Protein AF-A0A660NNZ1-F1 (afdb_monomer)

Solvent-accessible surface area (backbone atoms only — not comparable to full-atom values): 8893 Å² total; per-residue (Å²): 130,84,77,77,91,68,74,93,40,73,64,55,49,52,51,53,54,48,55,73,70,57,48,67,56,68,69,53,52,42,55,54,48,27,66,74,54,62,33,68,61,37,48,52,52,50,52,51,45,39,61,72,46,50,45,56,51,51,52,50,51,52,49,49,36,67,75,55,72,43,56,69,38,56,21,29,47,69,78,43,63,96,55,73,57,34,54,57,24,48,51,50,54,51,49,51,52,59,49,47,63,57,50,31,45,55,47,7,50,52,57,50,50,54,51,34,51,75,72,55,66,66,50,93,88,52,61,65,66,58,53,49,51,58,50,74,66,33,65,69,59,43,51,49,32,18,49,50,41,47,51,52,50,51,51,66,74,73,106

Foldseek 3Di:
DPDQDDDPDPVSVVVVVVVVVDDPCVVPVVVVCLVVPPNVVVVVVVVVCCVVPVVVVVVVVVVLCVVQVDQLQVSCCVVPNPDPNSVVSVVVVVVVVVCLVVRLLVQLVVVVVVVCVVVVCPDPPHDPVVVVCVCVVDPVSSVVSSVVSVVVVCVVVVD

Secondary structure (DSSP, 8-state):
-PPPP--S-HHHHHHHHHHHHSSHIIIIIHHHHHHHTTTHHHHHHHHHHIIIIIHHHHHHHHHHHHHH-S-HHHHHHHHSTTSSTHHHHHHHHHHHHHHHHHHHHHHHHHHHHHHHHHTT-S-TT--HHHHHHHHHH-HHHHHHHHHHHHHHHHHHHH-

Radius of gyration: 19.86 Å; Cα contacts (8 Å, |Δi|>4): 83; chains: 1; bounding box: 45×43×52 Å

pLDDT: mean 91.93, std 8.03, range [44.03, 97.94]

Sequence (159 aa):
MKTPASWSSKIGFILSAAGSAIGLGAIWKFPYTAGTNGGAVFFLLFLLFTILIAMPVQLAEFYIGRKSGKNAIDSFKTLAPGTLWPWIGRLGVFACFILLSFYSVVGGWVLNYVVHAFTGAIHTGADFKELFNATIASPWGSIAYQGLFMLMTIWVVKS

Structure (mmCIF, N/CA/C/O backbone):
data_AF-A0A660NNZ1-F1
#
_entry.id   AF-A0A660NNZ1-F1
#
loop_
_atom_site.group_PDB
_atom_site.id
_atom_site.type_symbol
_atom_site.label_atom_id
_atom_site.label_alt_id
_atom_site.label_comp_id
_atom_site.label_asym_id
_atom_site.label_entity_id
_atom_site.label_seq_id
_atom_site.pdbx_PDB_ins_code
_atom_site.Cartn_x
_atom_site.Cartn_y
_atom_site.Cartn_z
_atom_site.occupancy
_atom_site.B_iso_or_equiv
_atom_site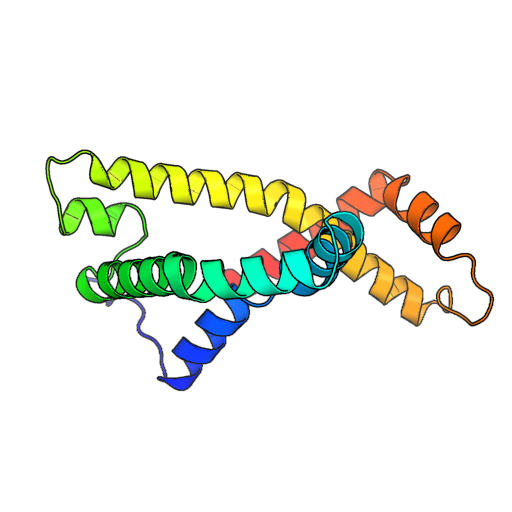.auth_seq_id
_atom_site.auth_comp_id
_atom_site.auth_asym_id
_atom_site.auth_atom_id
_atom_site.pdbx_PDB_model_num
ATOM 1 N N . MET A 1 1 ? -3.950 -19.467 27.301 1.00 44.03 1 MET A N 1
ATOM 2 C CA . MET A 1 1 ? -4.193 -18.280 26.449 1.00 44.03 1 MET A CA 1
ATOM 3 C C . MET A 1 1 ? -2.890 -17.931 25.751 1.00 44.03 1 MET A C 1
ATOM 5 O O . MET A 1 1 ? -1.891 -17.821 26.445 1.00 44.03 1 MET A O 1
ATOM 9 N N . LYS A 1 2 ? -2.863 -17.813 24.416 1.00 44.53 2 LYS A N 1
ATOM 10 C CA . LYS A 1 2 ? -1.683 -17.272 23.722 1.00 44.53 2 LYS A CA 1
ATOM 11 C C . LYS A 1 2 ? -1.594 -15.785 24.062 1.00 44.53 2 LYS A C 1
ATOM 13 O O . LYS A 1 2 ? -2.564 -15.065 23.833 1.00 44.53 2 LYS A O 1
ATOM 18 N N . THR A 1 3 ? -0.486 -15.349 24.647 1.00 54.84 3 THR A N 1
ATOM 19 C CA . THR A 1 3 ? -0.219 -13.928 24.885 1.00 54.84 3 THR A CA 1
ATOM 20 C C . THR A 1 3 ? -0.254 -13.212 23.530 1.00 54.84 3 THR A C 1
ATOM 22 O O . THR A 1 3 ? 0.381 -13.705 22.593 1.00 54.84 3 THR A O 1
ATOM 25 N N . PRO A 1 4 ? -1.024 -12.121 23.361 1.00 63.75 4 PRO A N 1
ATOM 26 C CA . PRO A 1 4 ? -1.018 -11.377 22.107 1.00 63.75 4 PRO A CA 1
ATOM 27 C C . PRO A 1 4 ? 0.405 -10.890 21.816 1.00 63.75 4 PRO A C 1
ATOM 29 O O . PRO A 1 4 ? 1.115 -10.465 22.729 1.00 63.75 4 PRO A O 1
ATOM 32 N N . ALA A 1 5 ? 0.828 -10.984 20.554 1.00 69.62 5 ALA A N 1
ATOM 33 C CA . ALA A 1 5 ? 2.147 -10.530 20.138 1.00 69.62 5 ALA A CA 1
ATOM 34 C C . ALA A 1 5 ? 2.301 -9.034 20.457 1.00 69.62 5 ALA A C 1
ATOM 36 O O . ALA A 1 5 ? 1.513 -8.205 19.999 1.00 69.62 5 ALA A O 1
ATOM 37 N N . SER A 1 6 ? 3.297 -8.695 21.272 1.00 75.25 6 SER A N 1
ATOM 38 C CA . SER A 1 6 ? 3.640 -7.320 21.625 1.00 75.25 6 SER A CA 1
ATOM 39 C C . SER A 1 6 ? 4.891 -6.880 20.878 1.00 75.25 6 SER A C 1
ATOM 41 O O . SER A 1 6 ? 5.812 -7.671 20.680 1.00 75.25 6 SER A O 1
ATOM 43 N N . TRP A 1 7 ? 4.959 -5.601 20.520 1.00 82.44 7 TRP A N 1
ATOM 44 C CA . TRP A 1 7 ? 6.157 -5.020 19.920 1.00 82.44 7 TRP A CA 1
ATOM 45 C C . TRP A 1 7 ? 7.368 -5.187 20.840 1.00 82.44 7 TRP A C 1
ATOM 47 O O . TRP A 1 7 ? 7.322 -4.793 22.003 1.00 82.44 7 TRP A O 1
ATOM 57 N N . SER A 1 8 ? 8.461 -5.730 20.300 1.00 82.44 8 SER A N 1
ATOM 58 C CA . SER A 1 8 ? 9.720 -5.905 21.037 1.00 82.44 8 SER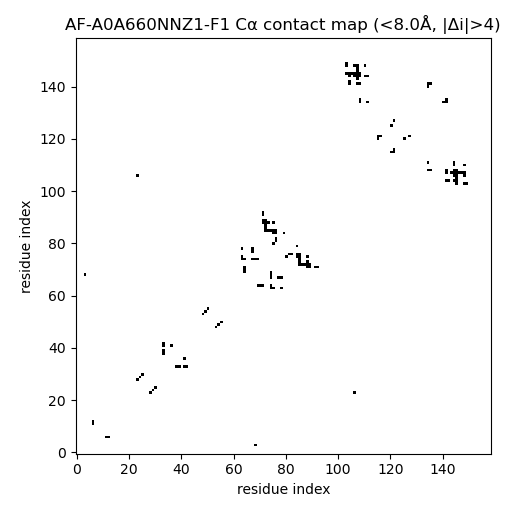 A CA 1
ATOM 59 C C . SER A 1 8 ? 10.345 -4.564 21.456 1.00 82.44 8 SER A C 1
ATOM 61 O O . SER A 1 8 ? 11.019 -4.487 22.481 1.00 82.44 8 SER A O 1
ATOM 63 N N . SER A 1 9 ? 10.089 -3.480 20.710 1.00 90.25 9 SER A N 1
ATOM 64 C CA . SER A 1 9 ? 10.587 -2.141 21.033 1.00 90.25 9 SER A CA 1
ATOM 65 C C . SER A 1 9 ? 9.654 -1.023 20.552 1.00 90.25 9 SER A C 1
ATOM 67 O O . SER A 1 9 ? 8.885 -1.185 19.601 1.00 90.25 9 SER A O 1
ATOM 69 N N . LYS A 1 10 ? 9.756 0.155 21.188 1.00 88.12 10 LYS A N 1
ATOM 70 C CA . LYS A 1 10 ? 9.033 1.372 20.769 1.00 88.12 10 LYS A CA 1
ATOM 71 C C . LYS A 1 10 ? 9.414 1.799 19.352 1.00 88.12 10 LYS A C 1
ATOM 73 O O . LYS A 1 10 ? 8.551 2.224 18.592 1.00 88.12 10 LYS A O 1
ATOM 78 N N . ILE A 1 11 ? 10.694 1.670 19.001 1.00 91.50 11 ILE A N 1
ATOM 79 C CA . ILE A 1 11 ? 11.172 2.033 17.669 1.00 91.50 11 ILE A CA 1
ATOM 80 C C . ILE A 1 11 ? 10.679 1.049 16.609 1.00 91.50 11 ILE A C 1
ATOM 82 O O . ILE A 1 11 ? 10.295 1.486 15.534 1.00 91.50 11 ILE A O 1
ATOM 86 N N . GLY A 1 12 ? 10.572 -0.244 16.941 1.00 89.38 12 GLY A N 1
ATOM 87 C CA . GLY A 1 12 ? 9.949 -1.242 16.072 1.00 89.38 12 GLY A CA 1
ATOM 88 C C . GLY A 1 12 ? 8.506 -0.873 15.734 1.00 89.38 12 GLY A C 1
ATOM 89 O O . GLY A 1 12 ? 8.149 -0.832 14.565 1.00 89.38 12 GLY A O 1
ATOM 90 N N . PHE A 1 13 ? 7.710 -0.480 16.736 1.00 88.19 13 PHE A N 1
ATOM 91 C CA . PHE A 1 13 ? 6.350 0.015 16.497 1.00 88.19 13 PHE A CA 1
ATOM 92 C C . PHE A 1 13 ? 6.320 1.245 15.575 1.00 88.19 13 PHE A C 1
ATOM 94 O O . PHE A 1 13 ? 5.544 1.275 14.622 1.00 88.19 13 PHE A O 1
ATOM 101 N N . ILE A 1 14 ? 7.162 2.253 15.841 1.00 90.81 14 ILE A N 1
ATOM 102 C CA . ILE A 1 14 ? 7.197 3.494 15.049 1.00 90.81 14 ILE A CA 1
ATOM 103 C C . ILE A 1 14 ? 7.608 3.207 13.602 1.00 90.81 14 ILE A C 1
ATOM 105 O O . ILE A 1 14 ? 6.959 3.698 12.682 1.00 90.81 14 ILE A O 1
ATOM 109 N N . LEU A 1 15 ? 8.649 2.400 13.390 1.00 91.69 15 LEU A N 1
ATOM 110 C CA . LEU A 1 15 ? 9.143 2.063 12.056 1.00 91.69 15 LEU A CA 1
ATOM 111 C C . LEU A 1 15 ? 8.141 1.212 11.273 1.00 91.6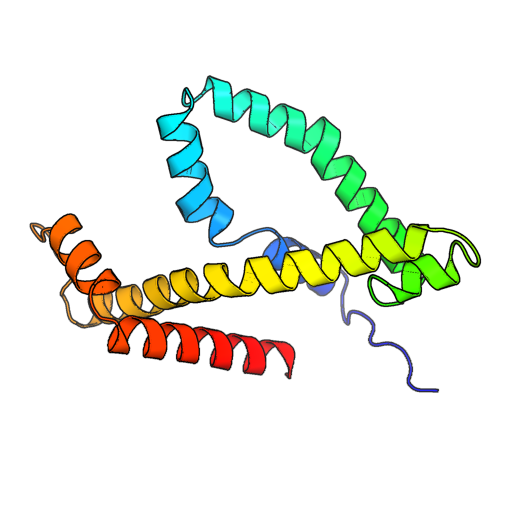9 15 LEU A C 1
ATOM 113 O O . LEU A 1 15 ? 7.933 1.472 10.092 1.00 91.69 15 LEU A O 1
ATOM 117 N N . SER A 1 16 ? 7.465 0.254 11.912 1.00 90.38 16 SER A N 1
ATOM 118 C CA . SER A 1 16 ? 6.404 -0.520 11.259 1.00 90.38 16 SER A CA 1
ATOM 119 C C . SER A 1 16 ? 5.196 0.347 10.895 1.00 90.38 16 SER A C 1
ATOM 121 O O . SER A 1 16 ? 4.658 0.209 9.798 1.00 90.38 16 SER A O 1
ATOM 123 N N . ALA A 1 17 ? 4.793 1.278 11.766 1.00 90.19 17 ALA A N 1
ATOM 124 C CA . ALA A 1 17 ? 3.722 2.227 11.463 1.00 90.19 17 ALA A CA 1
ATOM 125 C C . ALA A 1 17 ? 4.113 3.190 10.327 1.00 90.19 17 ALA A C 1
ATOM 127 O O . ALA A 1 17 ? 3.318 3.425 9.419 1.00 90.19 17 ALA A O 1
ATOM 128 N N . ALA A 1 18 ? 5.347 3.704 10.338 1.00 90.56 18 ALA A N 1
ATOM 129 C CA . ALA A 1 18 ? 5.869 4.556 9.274 1.00 90.56 18 ALA A CA 1
ATOM 130 C C . ALA A 1 18 ? 5.964 3.801 7.940 1.00 90.56 18 ALA A C 1
ATOM 132 O O . ALA A 1 18 ? 5.509 4.312 6.923 1.00 90.56 18 ALA A O 1
ATOM 133 N N . GLY A 1 19 ? 6.474 2.566 7.943 1.00 89.25 19 GLY A N 1
ATOM 134 C CA . GLY A 1 19 ? 6.537 1.709 6.756 1.00 89.25 19 GLY A CA 1
ATOM 135 C C . GLY A 1 19 ? 5.160 1.327 6.207 1.00 89.25 19 GLY A C 1
ATOM 136 O O . GLY A 1 19 ? 5.001 1.196 5.001 1.00 89.25 19 GLY A O 1
ATOM 137 N N . SER A 1 20 ? 4.139 1.214 7.063 1.00 88.44 20 SER A N 1
ATOM 138 C CA . SER A 1 20 ? 2.747 1.041 6.625 1.00 88.44 20 SER A CA 1
ATOM 139 C C . SER A 1 20 ? 2.177 2.284 5.932 1.00 88.44 20 SER A C 1
ATOM 141 O O . SER A 1 20 ? 1.261 2.146 5.124 1.00 88.44 20 SER A O 1
ATOM 143 N N . ALA A 1 21 ? 2.651 3.484 6.276 1.00 87.81 21 ALA A N 1
ATOM 144 C CA . ALA A 1 21 ? 2.164 4.742 5.707 1.00 87.81 21 ALA A CA 1
ATOM 145 C C . ALA A 1 21 ? 2.957 5.166 4.458 1.00 87.81 21 ALA A C 1
ATOM 147 O O . ALA A 1 21 ? 2.393 5.723 3.514 1.00 87.81 21 ALA A O 1
ATOM 148 N N . ILE A 1 22 ? 4.265 4.904 4.442 1.00 88.44 22 ILE A N 1
ATOM 149 C CA . ILE A 1 22 ? 5.167 5.243 3.341 1.00 88.44 22 ILE A CA 1
ATOM 150 C C . ILE A 1 22 ? 5.145 4.103 2.327 1.00 88.44 22 ILE A C 1
ATOM 152 O O . ILE A 1 22 ? 5.637 3.009 2.585 1.00 88.44 22 ILE A O 1
ATOM 156 N N . GLY A 1 23 ? 4.608 4.369 1.141 1.00 86.75 23 GLY A N 1
ATOM 157 C CA . GLY A 1 23 ? 4.520 3.363 0.092 1.00 86.75 23 GLY A CA 1
ATOM 158 C C . GLY A 1 23 ? 4.471 3.947 -1.312 1.00 86.75 23 GLY A C 1
ATOM 159 O O . GLY A 1 23 ? 4.677 5.139 -1.538 1.00 86.75 23 GLY A O 1
ATOM 160 N N . LEU A 1 24 ? 4.137 3.086 -2.267 1.00 83.00 24 LEU A N 1
ATOM 161 C CA . LEU A 1 24 ? 4.028 3.392 -3.689 1.00 83.00 24 LEU A CA 1
ATOM 162 C C . LEU A 1 24 ? 3.051 4.541 -3.976 1.00 83.00 24 LEU A C 1
ATOM 164 O O . LEU A 1 24 ? 3.269 5.320 -4.901 1.00 83.00 24 LEU A O 1
ATOM 168 N N . GLY A 1 25 ? 2.009 4.697 -3.153 1.00 81.38 25 GLY A N 1
ATOM 169 C CA . GLY A 1 25 ? 1.068 5.813 -3.262 1.00 81.38 25 GLY A CA 1
ATOM 170 C C . GLY A 1 25 ? 1.740 7.183 -3.115 1.00 81.38 25 GLY A C 1
ATOM 171 O O . GLY A 1 25 ? 1.429 8.098 -3.877 1.00 81.38 25 GLY A O 1
ATOM 172 N N . ALA A 1 26 ? 2.708 7.313 -2.203 1.00 85.50 26 ALA A N 1
ATOM 173 C CA . ALA A 1 26 ? 3.453 8.555 -2.004 1.00 85.50 26 ALA A CA 1
ATOM 174 C C . ALA A 1 26 ? 4.447 8.834 -3.144 1.00 85.50 26 ALA A C 1
ATOM 176 O O . ALA A 1 26 ? 4.727 9.990 -3.443 1.00 85.50 26 ALA A O 1
ATOM 177 N N . ILE A 1 27 ? 4.959 7.785 -3.795 1.00 84.38 27 ILE A N 1
ATOM 178 C CA . ILE A 1 27 ? 6.018 7.897 -4.807 1.00 84.38 27 ILE A CA 1
ATOM 179 C C . ILE A 1 27 ? 5.444 8.070 -6.217 1.00 84.38 27 ILE A C 1
ATOM 181 O O . ILE A 1 27 ? 5.937 8.900 -6.971 1.00 84.38 27 ILE A O 1
ATOM 185 N N . TRP A 1 28 ? 4.395 7.327 -6.587 1.00 81.50 28 TRP A N 1
ATOM 186 C CA . TRP A 1 28 ? 3.793 7.437 -7.922 1.00 81.50 28 TRP A CA 1
ATOM 187 C C . TRP A 1 28 ? 2.507 8.262 -7.905 1.00 81.50 28 TRP A C 1
ATOM 189 O O . TRP A 1 28 ? 2.327 9.162 -8.729 1.00 81.50 28 TRP A O 1
ATOM 199 N N . LYS A 1 29 ? 1.558 7.931 -7.015 1.00 86.31 29 LYS A N 1
ATOM 200 C CA . LYS A 1 29 ? 0.176 8.417 -7.170 1.00 86.31 29 LYS A CA 1
ATOM 201 C C . LYS A 1 29 ? 0.088 9.877 -6.782 1.00 86.31 29 LYS A C 1
ATOM 203 O O . LYS A 1 29 ? -0.616 10.642 -7.442 1.00 86.31 29 LYS A O 1
ATOM 208 N N . PHE A 1 30 ? 0.814 10.249 -5.738 1.00 91.56 30 PHE A N 1
ATOM 209 C CA . PHE A 1 30 ? 0.830 11.600 -5.222 1.00 91.56 30 PHE A CA 1
ATOM 210 C C . PHE A 1 30 ? 1.423 12.609 -6.215 1.00 91.56 30 PHE A C 1
ATOM 212 O O . PHE A 1 30 ? 0.684 13.529 -6.565 1.00 91.56 30 PHE A O 1
ATOM 219 N N . PRO A 1 31 ? 2.646 12.441 -6.767 1.00 89.25 31 PRO A N 1
ATOM 220 C CA . PRO A 1 31 ? 3.177 13.395 -7.742 1.00 89.25 31 PRO A CA 1
ATOM 221 C C . PRO A 1 31 ? 2.312 13.496 -8.996 1.00 89.25 31 PRO A C 1
ATOM 223 O O . PRO A 1 31 ? 2.056 14.598 -9.473 1.00 89.25 31 PRO A O 1
ATOM 226 N N . TYR A 1 32 ? 1.794 12.365 -9.490 1.00 89.06 32 TYR A N 1
ATOM 227 C CA . TYR A 1 32 ? 0.888 12.356 -10.638 1.00 89.06 32 TYR A CA 1
ATOM 228 C C . TYR A 1 32 ? -0.390 13.161 -10.366 1.00 89.06 32 TYR A C 1
ATOM 230 O O . TYR A 1 32 ? -0.791 14.000 -11.172 1.00 89.06 32 TYR A O 1
ATOM 238 N N . THR A 1 33 ? -1.028 12.932 -9.215 1.00 91.56 33 THR A N 1
ATOM 239 C CA . THR A 1 33 ? -2.273 13.622 -8.850 1.00 91.56 33 THR A CA 1
ATOM 240 C C . THR A 1 33 ? -2.008 15.102 -8.590 1.00 91.56 33 THR A C 1
ATOM 242 O O . THR A 1 33 ? -2.720 15.940 -9.129 1.00 91.56 33 THR A O 1
ATOM 245 N N . ALA A 1 34 ? -0.946 15.445 -7.858 1.00 93.06 34 ALA A N 1
ATOM 246 C CA . ALA A 1 34 ? -0.562 16.832 -7.620 1.00 93.06 34 ALA A CA 1
ATOM 247 C C . ALA A 1 34 ? -0.263 17.567 -8.933 1.00 93.06 34 ALA A C 1
ATOM 249 O O . ALA A 1 34 ? -0.823 18.632 -9.176 1.00 93.06 34 ALA A O 1
ATOM 250 N N . GLY A 1 35 ? 0.540 16.973 -9.821 1.00 90.88 35 GLY A N 1
ATOM 251 C CA . GLY A 1 35 ? 0.886 17.563 -11.115 1.00 90.88 35 GLY A CA 1
ATOM 252 C C . GLY A 1 35 ? -0.324 17.800 -12.023 1.00 90.88 35 GLY A C 1
ATOM 253 O O . GLY A 1 35 ? -0.360 18.795 -12.739 1.00 90.88 35 GLY A O 1
ATOM 254 N N . THR A 1 36 ? -1.340 16.935 -11.957 1.00 94.31 36 THR A N 1
ATOM 255 C CA . THR A 1 36 ? -2.556 17.039 -12.786 1.00 94.31 36 THR A CA 1
ATOM 256 C C . THR A 1 36 ? -3.691 17.848 -12.149 1.00 94.31 36 THR A C 1
ATOM 258 O O . THR A 1 36 ? -4.615 18.232 -12.858 1.00 94.31 36 THR A O 1
ATOM 261 N N . ASN A 1 37 ? -3.637 18.148 -10.844 1.00 92.94 37 ASN A N 1
ATOM 262 C CA . ASN A 1 37 ? -4.724 18.805 -10.097 1.00 92.94 37 ASN A CA 1
ATOM 263 C C . ASN A 1 37 ? -4.329 20.177 -9.516 1.00 92.94 37 ASN A C 1
ATOM 265 O O . ASN A 1 37 ? -4.791 20.557 -8.446 1.00 92.94 37 ASN A O 1
ATOM 269 N N . GLY A 1 38 ? -3.482 20.948 -10.200 1.00 91.06 38 GLY A N 1
ATOM 270 C CA . GLY A 1 38 ? -3.139 22.315 -9.771 1.00 91.06 38 GLY A CA 1
ATOM 271 C C . GLY A 1 38 ? -1.882 22.432 -8.901 1.00 91.06 38 GLY A C 1
ATOM 272 O O . GLY A 1 38 ? -1.6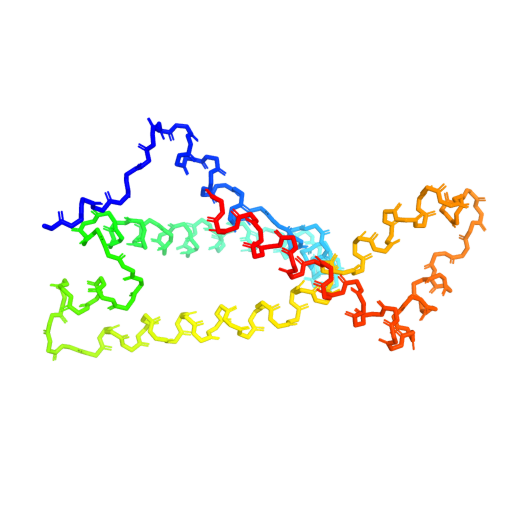69 23.461 -8.257 1.00 91.06 38 GLY A O 1
ATOM 273 N N . GLY A 1 39 ? -1.034 21.400 -8.882 1.00 93.88 39 GLY A N 1
ATOM 274 C CA . GLY A 1 39 ? 0.331 21.447 -8.358 1.00 93.88 39 GLY A CA 1
ATOM 275 C C . GLY A 1 39 ? 0.404 21.891 -6.900 1.00 93.88 39 GLY A C 1
ATOM 276 O O . GLY A 1 39 ? -0.016 21.175 -5.991 1.00 93.88 39 GLY A O 1
ATOM 277 N N . ALA A 1 40 ? 0.943 23.092 -6.681 1.00 94.12 40 ALA A N 1
ATOM 278 C CA . ALA A 1 40 ? 1.149 23.659 -5.352 1.00 94.12 40 ALA A CA 1
ATOM 279 C C . ALA A 1 40 ? -0.160 23.897 -4.577 1.00 94.12 40 ALA A C 1
ATOM 281 O O . ALA A 1 40 ? -0.186 23.702 -3.364 1.00 94.12 40 ALA A O 1
ATOM 282 N N . VAL A 1 41 ? -1.259 24.263 -5.249 1.00 95.00 41 VAL A N 1
ATOM 283 C CA . VAL A 1 41 ? -2.551 24.486 -4.570 1.00 95.00 41 VAL A CA 1
ATOM 284 C C . VAL A 1 41 ? -3.109 23.166 -4.038 1.00 95.00 41 VAL A C 1
ATOM 286 O O . VAL A 1 41 ? -3.509 23.085 -2.877 1.00 95.00 41 VAL A O 1
ATOM 289 N N . PHE A 1 42 ? -3.057 22.106 -4.851 1.00 95.31 42 PHE A N 1
ATOM 290 C CA . PHE A 1 42 ? -3.400 20.756 -4.406 1.00 95.31 42 PHE A CA 1
ATOM 291 C C . PHE A 1 42 ? -2.522 20.313 -3.239 1.00 95.31 42 PHE A C 1
ATOM 293 O O . PHE A 1 42 ? -3.032 19.784 -2.257 1.00 95.31 42 PHE A O 1
ATOM 300 N N . PHE A 1 43 ? -1.212 20.562 -3.322 1.00 94.56 43 PHE A N 1
ATOM 301 C CA . PHE A 1 43 ? -0.267 20.212 -2.266 1.00 94.56 43 PHE A CA 1
ATOM 302 C C . PHE A 1 43 ? -0.613 20.879 -0.925 1.00 94.56 43 PHE A C 1
ATOM 304 O O . PHE A 1 43 ? -0.629 20.212 0.109 1.00 94.56 43 PHE A O 1
ATOM 311 N N . LEU A 1 44 ? -0.951 22.172 -0.937 1.00 96.25 44 LEU A N 1
ATOM 312 C CA . LEU A 1 44 ? -1.355 22.901 0.268 1.00 96.25 44 LEU A CA 1
ATOM 313 C C . LEU A 1 44 ? -2.649 22.341 0.874 1.00 96.25 44 LEU A C 1
ATOM 315 O O . LEU A 1 44 ? -2.704 22.105 2.081 1.00 96.25 44 LEU A O 1
ATOM 319 N N . LEU A 1 45 ? -3.669 22.078 0.050 1.00 96.00 45 LEU A N 1
ATOM 320 C CA . LEU A 1 45 ? -4.921 21.468 0.514 1.00 96.00 45 LEU A CA 1
ATOM 321 C C . LEU A 1 45 ? -4.705 20.046 1.040 1.00 96.00 45 LEU A C 1
ATOM 323 O O . LEU A 1 45 ? -5.282 19.667 2.059 1.00 96.00 45 LEU A O 1
ATOM 327 N N . PHE A 1 46 ? -3.840 19.273 0.387 1.00 94.50 46 PHE A N 1
ATOM 328 C CA . PHE A 1 46 ? -3.445 17.947 0.842 1.00 94.50 46 PHE A CA 1
ATOM 329 C C . PHE A 1 46 ? -2.806 18.000 2.235 1.00 94.50 46 PHE A C 1
ATOM 331 O O . PHE A 1 46 ? -3.197 17.224 3.107 1.00 94.50 46 PHE A O 1
ATOM 338 N N . LEU A 1 47 ? -1.871 18.926 2.480 1.00 95.75 47 LEU A N 1
ATOM 339 C CA . LEU A 1 47 ? -1.259 19.103 3.802 1.00 95.75 47 LEU A CA 1
ATOM 340 C C . LEU A 1 47 ? -2.291 19.514 4.854 1.00 95.75 47 LEU A C 1
ATOM 342 O O . LEU A 1 47 ? -2.317 18.945 5.947 1.00 95.75 47 LEU A O 1
ATOM 346 N N . LEU A 1 48 ? -3.172 20.454 4.510 1.00 97.88 48 LEU A N 1
ATOM 347 C CA . LEU A 1 48 ? -4.236 20.911 5.397 1.00 97.88 48 LEU A CA 1
ATOM 348 C C . LEU A 1 48 ? -5.147 19.748 5.819 1.00 97.88 48 LEU A C 1
ATOM 350 O O . LEU A 1 48 ? -5.347 19.527 7.012 1.00 97.88 48 LEU A O 1
ATOM 354 N N . PHE A 1 49 ? -5.648 18.955 4.869 1.00 97.06 49 PHE A N 1
ATOM 355 C CA . PHE A 1 49 ? -6.494 17.798 5.180 1.00 97.06 49 PHE A CA 1
ATOM 356 C C . PHE A 1 49 ? -5.733 16.651 5.845 1.00 97.06 49 PHE A C 1
ATOM 358 O O . PHE A 1 49 ? -6.312 15.922 6.650 1.00 97.06 49 PHE A O 1
ATOM 365 N N . THR A 1 50 ? -4.433 16.512 5.589 1.00 95.50 50 THR A N 1
ATOM 366 C CA . THR A 1 50 ? -3.597 15.544 6.309 1.00 95.50 50 THR A CA 1
ATOM 367 C C . THR A 1 50 ? -3.561 15.869 7.802 1.00 95.50 50 THR A C 1
ATOM 369 O O . THR A 1 50 ? -3.752 14.983 8.632 1.00 95.50 50 THR A O 1
ATOM 372 N N . ILE A 1 51 ? -3.383 17.142 8.160 1.00 97.12 51 ILE A N 1
ATOM 373 C CA . ILE A 1 51 ? -3.344 17.571 9.564 1.00 97.12 51 ILE A CA 1
ATOM 374 C C . ILE A 1 51 ? -4.743 17.552 10.189 1.00 97.12 51 ILE A C 1
ATOM 376 O O . ILE A 1 51 ? -4.901 17.081 11.311 1.00 97.12 51 ILE A O 1
ATOM 380 N N . LEU A 1 52 ? -5.761 18.049 9.483 1.00 97.94 52 LEU A N 1
ATOM 381 C CA . LEU A 1 52 ? -7.100 18.228 10.053 1.00 97.94 52 LEU A CA 1
ATOM 382 C C . LEU A 1 52 ? -7.957 16.959 10.061 1.00 97.94 52 LEU A C 1
ATOM 384 O O . LEU A 1 52 ? -8.871 16.862 10.874 1.00 97.94 52 LEU A O 1
ATOM 388 N N . ILE A 1 53 ? -7.700 16.005 9.162 1.00 97.00 53 ILE A N 1
ATOM 389 C CA . ILE A 1 53 ? -8.532 14.804 8.999 1.00 97.00 53 ILE A CA 1
ATOM 390 C C . ILE A 1 53 ? -7.698 13.543 9.209 1.00 97.00 53 ILE A C 1
ATOM 392 O O . ILE A 1 53 ? -8.003 12.757 10.105 1.00 97.00 53 ILE A O 1
ATOM 396 N N . ALA A 1 54 ? -6.633 13.349 8.425 1.00 96.06 54 ALA A N 1
ATOM 397 C CA . ALA A 1 54 ? -5.885 12.091 8.458 1.00 96.06 54 ALA A CA 1
ATOM 398 C C . ALA A 1 54 ? -5.209 11.854 9.818 1.00 96.06 54 ALA A C 1
ATOM 400 O O . ALA A 1 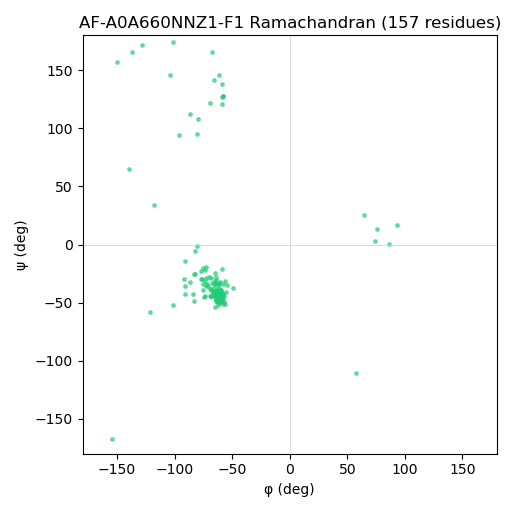54 ? -5.307 10.760 10.369 1.00 96.06 54 ALA A O 1
ATOM 401 N N . MET A 1 55 ? -4.586 12.882 10.402 1.00 95.88 55 MET A N 1
ATOM 402 C CA . MET A 1 55 ? -3.924 12.773 11.703 1.00 95.88 55 MET A CA 1
ATOM 403 C C . MET A 1 55 ? -4.910 12.441 12.845 1.00 95.88 55 MET A C 1
ATOM 405 O O . MET A 1 55 ? -4.648 11.472 13.561 1.00 95.88 55 MET A O 1
ATOM 409 N N . PRO A 1 56 ? -6.053 13.137 13.025 1.00 97.44 56 PRO A N 1
ATOM 410 C CA . PRO A 1 56 ? -7.056 12.748 14.020 1.00 97.44 56 PRO A CA 1
ATOM 411 C C . PRO A 1 56 ? -7.598 11.331 13.833 1.00 97.44 56 PRO A C 1
ATOM 413 O O . PRO A 1 56 ? -7.713 10.592 14.812 1.00 97.44 56 PRO A O 1
ATOM 416 N N . VAL A 1 57 ? -7.888 10.930 12.590 1.00 96.06 57 VAL A N 1
ATOM 417 C CA . VAL A 1 57 ? -8.359 9.570 12.286 1.00 96.06 57 VAL A CA 1
ATOM 418 C C . VAL A 1 57 ? -7.297 8.541 12.669 1.00 96.06 57 VAL A C 1
ATOM 420 O O . VAL A 1 57 ? -7.605 7.578 13.368 1.00 96.06 57 VAL A O 1
ATOM 423 N N . GLN A 1 58 ? -6.031 8.775 12.324 1.00 94.88 58 GLN A N 1
ATOM 424 C CA . GLN A 1 58 ? -4.947 7.853 12.655 1.00 94.88 58 GLN A CA 1
ATOM 425 C C . GLN A 1 58 ? -4.695 7.752 14.168 1.00 94.88 58 GLN A C 1
ATOM 427 O O . GLN A 1 58 ? -4.456 6.660 14.690 1.00 94.88 58 GLN A O 1
ATOM 432 N N . LEU A 1 59 ? -4.804 8.862 14.903 1.00 95.81 59 LEU A N 1
ATOM 433 C CA . LEU A 1 59 ? -4.742 8.849 16.367 1.00 95.81 59 LEU A CA 1
ATOM 434 C C . LEU A 1 59 ? -5.908 8.060 16.978 1.00 95.81 59 LEU A C 1
ATOM 436 O O . LEU A 1 59 ? -5.698 7.295 17.924 1.00 95.81 59 LEU A O 1
ATOM 440 N N . ALA A 1 60 ? -7.119 8.201 16.430 1.00 95.38 60 ALA A N 1
ATOM 441 C CA . ALA A 1 60 ? -8.282 7.429 16.859 1.00 95.38 60 ALA A CA 1
ATOM 442 C C . ALA A 1 60 ? -8.092 5.923 16.604 1.00 95.38 60 ALA A C 1
ATOM 444 O O . ALA A 1 60 ? -8.328 5.118 17.508 1.00 95.38 60 ALA A O 1
ATOM 445 N N . GLU A 1 61 ? -7.596 5.531 15.428 1.00 94.56 61 GLU A N 1
ATOM 446 C CA . GLU A 1 61 ? -7.294 4.131 15.103 1.00 94.56 61 GLU A CA 1
ATOM 447 C C . GLU A 1 61 ? -6.228 3.541 16.034 1.00 94.56 61 GLU A C 1
ATOM 449 O O . GLU A 1 61 ? -6.404 2.441 16.570 1.00 94.56 61 GLU A O 1
ATOM 454 N N . PHE A 1 62 ? -5.157 4.292 16.313 1.00 92.62 62 PHE A N 1
ATOM 455 C CA . PHE A 1 62 ? -4.130 3.880 17.273 1.00 92.62 62 PHE A CA 1
ATOM 456 C C . PHE A 1 62 ? -4.687 3.717 18.685 1.00 92.62 62 PHE A C 1
ATOM 458 O O . PHE A 1 62 ? -4.337 2.753 19.372 1.00 92.62 62 PHE A O 1
ATOM 465 N N . TYR A 1 63 ? -5.563 4.621 19.125 1.00 94.56 63 TYR A N 1
ATOM 466 C CA . TYR A 1 63 ? -6.216 4.518 20.427 1.00 94.56 63 TYR A CA 1
ATOM 467 C C . TYR A 1 63 ? -7.113 3.276 20.515 1.00 94.56 63 TYR A C 1
ATOM 469 O O . TYR A 1 63 ? -6.989 2.495 21.461 1.00 94.56 63 TYR A O 1
ATOM 477 N N . ILE A 1 64 ? -7.969 3.052 19.513 1.00 95.25 64 ILE A N 1
ATOM 478 C CA . ILE A 1 64 ? -8.882 1.900 19.432 1.00 95.25 64 ILE A CA 1
ATOM 479 C C . ILE A 1 64 ? -8.094 0.584 19.438 1.00 95.25 64 ILE A C 1
ATOM 481 O O . ILE A 1 64 ? -8.398 -0.320 20.226 1.00 95.25 64 ILE A O 1
ATOM 485 N N . GLY A 1 65 ? -7.056 0.477 18.605 1.00 92.75 65 GLY A N 1
ATOM 486 C CA . GLY A 1 65 ? -6.210 -0.714 18.520 1.00 92.75 65 GLY A CA 1
ATOM 487 C C . GLY A 1 65 ? -5.454 -0.985 19.820 1.00 92.75 65 GLY A C 1
ATOM 488 O O . GLY A 1 65 ? -5.474 -2.106 20.328 1.00 92.75 65 GLY A O 1
ATOM 489 N N . ARG A 1 66 ? -4.851 0.047 20.424 1.00 90.62 66 ARG A N 1
ATOM 490 C CA . ARG A 1 66 ? -4.085 -0.096 21.672 1.00 90.62 66 ARG A CA 1
ATOM 491 C C . ARG A 1 66 ? -4.968 -0.439 22.869 1.00 90.62 66 ARG A C 1
ATOM 493 O O . ARG A 1 66 ? -4.552 -1.228 23.710 1.00 90.62 66 ARG A O 1
ATOM 500 N N . LYS A 1 67 ? -6.168 0.142 22.957 1.00 93.00 67 LYS A N 1
ATOM 501 C CA . LYS A 1 67 ? -7.093 -0.094 24.075 1.00 93.00 67 LYS A CA 1
ATOM 502 C C . LYS A 1 67 ? -7.735 -1.478 24.025 1.00 93.00 67 LYS A C 1
ATOM 504 O O . LYS A 1 67 ? -7.979 -2.070 25.069 1.00 93.00 67 LYS A O 1
ATOM 509 N N . SER A 1 68 ? -8.029 -1.982 22.829 1.00 93.19 68 SER A N 1
ATOM 510 C CA . SER A 1 68 ? -8.649 -3.300 22.654 1.00 93.19 68 SER A CA 1
ATOM 511 C C . SER A 1 68 ? -7.643 -4.450 22.606 1.00 93.19 68 SER A C 1
ATOM 513 O O . SER A 1 68 ? -7.986 -5.555 23.021 1.00 93.19 68 SER A O 1
ATOM 515 N N . GLY A 1 69 ? -6.435 -4.218 22.076 1.00 90.00 69 GLY A N 1
ATOM 516 C CA . GLY A 1 69 ? -5.436 -5.262 21.833 1.00 90.00 69 GLY A CA 1
ATOM 517 C C . GLY A 1 69 ? -5.876 -6.304 20.796 1.00 90.00 69 GLY A C 1
ATOM 518 O O . GLY A 1 69 ? -5.441 -7.453 20.866 1.00 90.00 69 GLY A O 1
ATOM 519 N N . LYS A 1 70 ? -6.784 -5.942 19.877 1.00 91.50 70 LYS A N 1
ATOM 520 C CA . LYS A 1 70 ? -7.423 -6.862 18.920 1.00 91.50 70 LYS A CA 1
ATOM 521 C C . LYS A 1 70 ? -7.310 -6.367 17.472 1.00 91.50 70 LYS A C 1
ATOM 523 O O . LYS A 1 70 ? -6.854 -5.259 17.203 1.00 91.50 70 LYS A O 1
ATOM 528 N N . ASN A 1 71 ? -7.704 -7.226 16.527 1.00 92.75 71 ASN A N 1
ATOM 529 C CA . ASN A 1 71 ? -7.774 -6.885 15.101 1.00 92.75 71 ASN A CA 1
ATOM 530 C C . ASN A 1 71 ? -8.878 -5.847 14.812 1.00 92.75 71 ASN A C 1
ATOM 532 O O . ASN A 1 71 ? -9.772 -5.642 15.630 1.00 92.75 71 ASN A O 1
ATOM 536 N N . ALA A 1 72 ? -8.858 -5.243 13.619 1.00 93.25 72 ALA A N 1
ATOM 537 C CA . ALA A 1 72 ? -9.751 -4.145 13.234 1.00 93.25 72 ALA A CA 1
ATOM 538 C C . ALA A 1 72 ? -11.247 -4.394 13.516 1.00 93.25 72 ALA A C 1
ATOM 540 O O . ALA A 1 72 ? -11.948 -3.476 13.927 1.00 93.25 72 ALA A O 1
ATOM 541 N N . ILE A 1 73 ? -11.748 -5.621 13.340 1.00 95.69 73 ILE A N 1
ATOM 542 C CA . ILE A 1 73 ? -13.167 -5.948 13.548 1.00 95.69 73 ILE A CA 1
ATOM 543 C C . ILE A 1 73 ? -13.453 -6.210 15.031 1.00 95.69 73 ILE A C 1
ATOM 545 O O . ILE A 1 73 ? -14.417 -5.685 15.596 1.00 95.69 73 ILE A O 1
ATOM 549 N N . ASP A 1 74 ? -12.631 -7.038 15.671 1.00 95.56 74 ASP A N 1
ATOM 550 C CA . ASP A 1 74 ? -12.865 -7.478 17.045 1.00 95.56 74 ASP A CA 1
ATOM 551 C C . ASP A 1 74 ? -12.590 -6.371 18.072 1.00 95.56 74 ASP A C 1
ATOM 553 O O . ASP A 1 74 ? -13.170 -6.392 19.163 1.00 95.56 74 ASP A O 1
ATOM 557 N N . SER A 1 75 ? -11.787 -5.366 17.709 1.00 95.75 75 SER A N 1
ATOM 558 C CA . SER A 1 75 ? -11.619 -4.124 18.467 1.00 95.75 75 SER A CA 1
ATOM 559 C C . SER A 1 75 ? -12.956 -3.424 18.697 1.00 95.75 75 SER A C 1
ATOM 561 O O . SER A 1 75 ? -13.318 -3.156 19.842 1.00 95.75 75 SER A O 1
ATOM 563 N N . PHE A 1 76 ? -13.747 -3.217 17.639 1.00 95.94 76 PHE A N 1
ATOM 564 C CA . PHE A 1 76 ? -15.068 -2.590 17.754 1.00 95.94 76 PHE A CA 1
ATOM 565 C C . PHE A 1 76 ? -16.079 -3.477 18.478 1.00 95.94 76 PHE A C 1
ATOM 567 O O . PHE A 1 76 ? -16.838 -2.973 19.300 1.00 95.94 76 PHE A O 1
ATOM 574 N N . LYS A 1 77 ? -16.062 -4.799 18.251 1.00 95.44 77 LYS A N 1
ATOM 575 C CA . LYS A 1 77 ? -16.943 -5.721 18.994 1.00 95.44 77 LYS A CA 1
ATOM 576 C C . LYS A 1 77 ? -16.687 -5.689 20.501 1.00 95.44 77 LYS A C 1
ATOM 578 O O . LYS A 1 77 ? -17.609 -5.908 21.276 1.00 95.44 77 LYS A O 1
ATOM 583 N N . THR A 1 78 ? -15.438 -5.455 20.901 1.00 94.94 78 THR A N 1
ATOM 584 C CA . THR A 1 78 ? -15.030 -5.442 22.312 1.00 94.94 78 THR A CA 1
ATOM 585 C C . THR A 1 78 ? -15.282 -4.090 22.965 1.00 94.94 78 THR A C 1
ATOM 587 O O . THR A 1 78 ? -15.741 -4.042 24.099 1.00 94.94 78 THR A O 1
ATOM 590 N N . LEU A 1 79 ? -14.978 -2.995 22.265 1.00 94.94 79 LEU A N 1
ATOM 591 C CA . LEU A 1 79 ? -15.101 -1.643 22.813 1.00 94.94 79 LEU A CA 1
ATOM 592 C C . LEU A 1 79 ? -16.524 -1.076 22.717 1.00 94.94 79 LEU A C 1
ATOM 594 O O . LEU A 1 79 ? -16.877 -0.216 23.516 1.00 94.94 79 LEU A O 1
ATOM 598 N N . ALA A 1 80 ? -17.328 -1.541 21.759 1.00 94.00 80 ALA A N 1
ATOM 599 C CA . ALA A 1 80 ? -18.703 -1.097 21.540 1.00 94.00 80 ALA A CA 1
ATOM 600 C C . ALA A 1 80 ? -19.623 -2.290 21.187 1.00 94.00 80 ALA A C 1
ATOM 602 O O . ALA A 1 80 ? -20.129 -2.381 20.061 1.00 94.00 80 ALA A O 1
ATOM 603 N N . PRO A 1 81 ? -19.833 -3.239 22.118 1.00 93.31 81 PRO A N 1
ATOM 604 C CA . PRO A 1 81 ? -20.682 -4.404 21.876 1.00 93.31 81 PRO A CA 1
ATOM 605 C C . PRO A 1 81 ? -22.132 -3.995 21.571 1.00 93.31 81 PRO A C 1
ATOM 607 O O . PRO A 1 81 ? -22.629 -3.003 22.094 1.00 93.31 81 PRO A O 1
ATOM 610 N N . GLY A 1 82 ? -22.816 -4.754 20.707 1.00 92.50 82 GLY A N 1
ATOM 611 C CA . GLY A 1 82 ? -24.223 -4.506 20.345 1.00 92.50 82 GLY A CA 1
ATOM 612 C C . GLY A 1 82 ? -24.465 -3.310 19.413 1.00 92.50 82 GLY A C 1
ATOM 613 O O . GLY A 1 82 ? -25.609 -3.012 19.087 1.00 92.50 82 GLY A O 1
ATOM 614 N N . THR A 1 83 ? -23.408 -2.636 18.959 1.00 96.12 83 THR A N 1
ATOM 615 C CA . THR A 1 83 ? -23.501 -1.492 18.042 1.00 96.12 83 THR A CA 1
ATOM 616 C C . THR A 1 83 ? -23.183 -1.876 16.594 1.00 96.12 83 THR A C 1
ATOM 618 O O . THR A 1 83 ? -22.728 -2.985 16.303 1.00 96.12 83 THR A O 1
ATOM 621 N N . LEU A 1 84 ? -23.367 -0.926 15.673 1.00 96.19 84 LEU A N 1
ATOM 622 C CA . LEU A 1 84 ? -23.004 -1.078 14.261 1.00 96.19 84 LEU A CA 1
ATOM 623 C C . LEU A 1 84 ? -21.515 -0.812 13.969 1.00 96.19 84 LEU A C 1
ATOM 625 O O . LEU A 1 84 ? -21.064 -1.065 12.856 1.00 96.19 84 LEU A O 1
ATOM 629 N N . TRP A 1 85 ? -20.722 -0.368 14.949 1.00 95.38 85 TRP A N 1
ATOM 630 C CA . TRP A 1 85 ? -19.297 -0.056 14.769 1.00 95.38 85 TRP A CA 1
ATOM 631 C C . TRP A 1 85 ? -18.442 -1.195 14.174 1.00 95.38 85 TRP A C 1
ATOM 633 O O . TRP A 1 85 ? -17.564 -0.901 13.359 1.00 95.38 85 TRP A O 1
ATOM 643 N N . PRO A 1 86 ? -18.693 -2.493 14.460 1.00 95.69 86 PRO A N 1
ATOM 644 C CA . PRO A 1 86 ? -17.963 -3.586 13.813 1.00 95.69 86 PRO A CA 1
ATOM 645 C C . PRO A 1 86 ? -18.073 -3.611 12.282 1.00 95.69 86 PRO A C 1
ATOM 647 O O . PRO A 1 86 ? -17.208 -4.194 11.627 1.00 95.69 86 PRO A O 1
ATOM 650 N N . TRP A 1 87 ? -19.100 -2.985 11.693 1.00 96.25 87 TRP A N 1
ATOM 651 C CA . TRP A 1 87 ? -19.224 -2.866 10.239 1.00 96.25 87 TRP A CA 1
ATOM 652 C C . TRP A 1 87 ? -18.150 -1.970 9.627 1.00 96.25 87 TRP A C 1
ATOM 654 O O . TRP A 1 87 ? -17.668 -2.290 8.545 1.00 96.25 87 TRP A O 1
ATOM 664 N N . ILE A 1 88 ? -17.700 -0.929 10.332 1.00 95.25 88 ILE A N 1
ATOM 665 C CA . ILE A 1 88 ? -16.587 -0.086 9.870 1.00 95.25 88 ILE A CA 1
ATOM 666 C C . ILE A 1 88 ? -15.302 -0.911 9.786 1.00 95.25 88 ILE A C 1
ATOM 668 O O . ILE A 1 88 ? -14.609 -0.868 8.775 1.00 95.25 88 ILE A O 1
ATOM 672 N N . GLY A 1 89 ? -15.029 -1.748 10.794 1.00 94.69 89 GLY A N 1
ATOM 673 C CA . GLY A 1 89 ? -13.892 -2.671 10.754 1.00 94.69 89 GLY A CA 1
ATOM 674 C C . GLY A 1 89 ? -13.964 -3.649 9.575 1.00 94.69 89 GLY A C 1
ATOM 675 O O . GLY A 1 89 ? -12.955 -3.904 8.921 1.00 94.69 89 GLY A O 1
ATOM 676 N N . ARG A 1 90 ? -15.159 -4.170 9.257 1.00 96.62 90 ARG A N 1
ATOM 677 C CA . ARG A 1 90 ? -15.366 -5.060 8.098 1.00 96.62 90 ARG A CA 1
ATOM 678 C C . ARG A 1 90 ? -15.138 -4.333 6.774 1.00 96.62 90 ARG A C 1
ATOM 680 O O . ARG A 1 90 ? -14.461 -4.874 5.905 1.00 96.62 90 ARG A O 1
ATOM 687 N N . LEU A 1 91 ? -15.668 -3.116 6.642 1.00 97.25 91 LEU A N 1
ATOM 688 C CA . LEU A 1 91 ? -15.453 -2.264 5.473 1.00 97.25 91 LEU A CA 1
ATOM 689 C C . LEU A 1 91 ? -13.971 -1.932 5.291 1.00 97.25 91 LEU A C 1
ATOM 691 O O . LEU A 1 91 ? -13.482 -2.009 4.171 1.00 97.25 91 LEU A O 1
ATOM 695 N N . GLY A 1 92 ? -13.244 -1.648 6.374 1.00 95.56 92 GLY A N 1
ATOM 696 C CA . GLY A 1 92 ? -11.800 -1.414 6.332 1.00 95.56 92 GLY A CA 1
ATOM 697 C C . GLY A 1 92 ? -11.023 -2.628 5.820 1.00 95.56 92 GLY A C 1
ATOM 698 O O . GLY A 1 92 ? -10.222 -2.502 4.901 1.00 95.56 92 GLY A O 1
ATOM 699 N N . VAL A 1 93 ? -11.309 -3.829 6.339 1.00 96.25 93 VAL A N 1
ATOM 700 C CA . VAL A 1 93 ? -10.672 -5.072 5.857 1.00 96.25 93 VAL A CA 1
ATOM 701 C C . VAL A 1 93 ? -10.982 -5.324 4.379 1.00 96.25 93 VAL A C 1
ATOM 703 O O . VAL A 1 93 ? -10.086 -5.676 3.612 1.00 96.25 93 VAL A O 1
ATOM 706 N N . PHE A 1 94 ? -12.228 -5.108 3.961 1.00 97.56 94 PHE A N 1
ATOM 707 C CA . PHE A 1 94 ? -12.629 -5.241 2.562 1.00 97.56 94 PHE A CA 1
ATOM 708 C C . PHE A 1 94 ? -11.941 -4.208 1.655 1.00 97.56 94 PHE A C 1
ATOM 710 O O . PHE A 1 94 ? -11.439 -4.558 0.588 1.00 97.56 94 PHE A O 1
ATOM 717 N N . ALA A 1 95 ? -11.840 -2.954 2.101 1.00 96.56 95 ALA A N 1
ATOM 718 C CA . ALA A 1 95 ? -11.118 -1.905 1.392 1.00 96.56 95 ALA A CA 1
ATOM 719 C C . ALA A 1 95 ? -9.629 -2.250 1.248 1.00 96.56 95 ALA A C 1
ATOM 721 O O . ALA A 1 95 ? -9.089 -2.114 0.155 1.00 96.56 95 ALA A O 1
ATOM 722 N N . CYS A 1 96 ? -8.985 -2.772 2.297 1.00 95.00 96 CYS A N 1
ATOM 723 C CA . CYS A 1 96 ? -7.601 -3.247 2.234 1.00 95.00 96 CYS A CA 1
ATOM 724 C C . CYS A 1 96 ? -7.424 -4.405 1.241 1.00 95.00 96 CYS A C 1
ATOM 726 O O . CYS A 1 96 ? -6.419 -4.450 0.536 1.00 95.00 96 CYS A O 1
ATOM 728 N N . PHE A 1 97 ? -8.395 -5.319 1.148 1.00 95.94 97 PHE A N 1
ATOM 729 C CA . PHE A 1 97 ? -8.368 -6.407 0.168 1.00 95.94 97 PHE A CA 1
ATOM 730 C C . PHE A 1 97 ? -8.422 -5.879 -1.273 1.00 95.94 97 PHE A C 1
ATOM 732 O O . PHE A 1 97 ? -7.588 -6.249 -2.101 1.00 95.94 97 PHE A O 1
ATOM 739 N N . ILE A 1 98 ? -9.353 -4.963 -1.562 1.00 96.69 98 ILE A N 1
ATOM 740 C CA . ILE A 1 98 ? -9.435 -4.306 -2.875 1.00 96.69 98 ILE A CA 1
ATOM 741 C C . ILE A 1 98 ? -8.154 -3.519 -3.152 1.00 96.69 98 ILE A C 1
ATOM 743 O O . ILE A 1 98 ? -7.602 -3.625 -4.246 1.00 96.69 98 ILE A O 1
ATOM 747 N N . LEU A 1 99 ? -7.655 -2.770 -2.167 1.00 94.38 99 LEU A N 1
ATOM 748 C CA . LEU A 1 99 ? -6.432 -1.985 -2.293 1.00 94.38 99 LEU A CA 1
ATOM 749 C C . LEU A 1 99 ? -5.257 -2.876 -2.691 1.00 94.38 99 LEU A C 1
ATOM 751 O O . LEU A 1 99 ? -4.581 -2.592 -3.676 1.00 94.38 99 LEU A O 1
ATOM 755 N N . LEU A 1 100 ? -5.062 -3.997 -1.996 1.00 94.94 100 LEU A N 1
ATOM 756 C CA . LEU A 1 100 ? -3.982 -4.938 -2.288 1.00 94.94 100 LEU A CA 1
ATOM 757 C C . LEU A 1 100 ? -4.082 -5.538 -3.702 1.00 94.94 100 LEU A C 1
ATOM 759 O O . LEU A 1 100 ? -3.050 -5.768 -4.339 1.00 94.94 100 LEU A O 1
ATOM 763 N N . SER A 1 101 ? -5.297 -5.744 -4.223 1.00 93.88 101 SER A N 1
ATOM 764 C CA . SER A 1 101 ? -5.507 -6.340 -5.550 1.00 93.88 101 SER A CA 1
ATOM 765 C C . SER A 1 101 ? -4.845 -5.545 -6.681 1.00 93.88 101 SER A C 1
ATOM 767 O O . SER A 1 101 ? -4.156 -6.138 -7.506 1.00 93.88 101 SER A O 1
ATOM 769 N N . PHE A 1 102 ? -4.958 -4.211 -6.685 1.00 92.00 102 PHE A N 1
ATOM 770 C CA . PHE A 1 102 ? -4.302 -3.363 -7.689 1.00 92.00 102 PHE A CA 1
ATOM 771 C C . PHE A 1 102 ? -2.922 -2.880 -7.237 1.00 92.00 102 PHE A C 1
ATOM 773 O O . PHE A 1 102 ? -2.035 -2.668 -8.062 1.00 92.00 102 PHE A O 1
ATOM 780 N N . TYR A 1 103 ? -2.707 -2.712 -5.930 1.00 93.19 103 TYR A N 1
ATOM 781 C CA . TYR A 1 103 ? -1.422 -2.255 -5.404 1.00 93.19 103 TYR A CA 1
ATOM 782 C C . TYR A 1 103 ? -0.315 -3.284 -5.663 1.00 93.19 103 TYR A C 1
ATOM 784 O O . TYR A 1 103 ? 0.814 -2.910 -5.970 1.00 93.19 103 TYR A O 1
ATOM 792 N N . SER A 1 104 ? -0.653 -4.578 -5.626 1.00 95.06 104 SER A N 1
ATOM 793 C CA . SER A 1 104 ? 0.268 -5.664 -5.978 1.00 95.06 104 SER A CA 1
ATOM 794 C C . SER A 1 104 ? 0.689 -5.658 -7.449 1.00 95.06 104 SER A C 1
ATOM 796 O O . SER A 1 104 ? 1.837 -5.983 -7.741 1.00 95.06 104 SER A O 1
ATOM 798 N N . VAL A 1 105 ? -0.189 -5.243 -8.371 1.00 95.00 105 VAL A N 1
ATOM 799 C CA . VAL A 1 105 ? 0.147 -5.108 -9.802 1.00 95.00 105 VAL A CA 1
ATOM 800 C C . VAL A 1 105 ? 1.263 -4.086 -9.976 1.00 95.00 105 VAL A C 1
ATOM 802 O O . VAL A 1 105 ? 2.279 -4.362 -10.610 1.00 95.00 105 VAL A O 1
ATOM 805 N N . VAL A 1 106 ? 1.112 -2.918 -9.353 1.00 92.94 106 VAL A N 1
ATOM 806 C CA . VAL A 1 106 ? 2.121 -1.868 -9.479 1.00 92.94 106 VAL A CA 1
ATOM 807 C C . VAL A 1 106 ? 3.387 -2.187 -8.684 1.00 92.94 106 VAL A C 1
ATOM 809 O O . VAL A 1 106 ? 4.487 -1.862 -9.126 1.00 92.94 106 VAL A O 1
ATOM 812 N N . GLY A 1 107 ? 3.264 -2.893 -7.557 1.00 94.38 107 GLY A N 1
ATOM 813 C CA . GLY A 1 107 ? 4.414 -3.503 -6.887 1.00 94.38 107 GLY A CA 1
ATOM 814 C C . GLY A 1 107 ? 5.197 -4.433 -7.822 1.00 94.38 107 GLY A C 1
ATOM 815 O O . GLY A 1 107 ? 6.425 -4.372 -7.870 1.00 94.38 107 GLY A O 1
ATOM 816 N N . GLY A 1 108 ? 4.493 -5.219 -8.638 1.00 95.62 108 GLY A N 1
ATOM 817 C CA . GLY A 1 108 ? 5.083 -6.030 -9.701 1.00 95.62 108 GLY A CA 1
ATOM 818 C C . GLY A 1 108 ? 5.813 -5.200 -10.762 1.00 95.62 108 GLY A C 1
ATOM 819 O O . GLY A 1 108 ? 6.932 -5.545 -11.137 1.00 95.62 108 GLY A O 1
ATOM 820 N N . TRP A 1 109 ? 5.249 -4.069 -11.202 1.00 94.88 109 TRP A N 1
ATOM 821 C CA . TRP A 1 109 ? 5.946 -3.170 -12.134 1.00 94.88 109 TRP A CA 1
ATOM 822 C C . TRP A 1 109 ? 7.269 -2.673 -11.559 1.00 94.88 109 TRP A C 1
ATOM 824 O O . TRP A 1 109 ? 8.271 -2.679 -12.266 1.00 94.88 109 TRP A O 1
ATOM 834 N N . VAL A 1 110 ? 7.306 -2.311 -10.274 1.00 94.06 110 VAL A N 1
ATOM 835 C CA . VAL A 1 110 ? 8.552 -1.891 -9.615 1.00 94.06 110 VAL A CA 1
ATOM 836 C C . VAL A 1 110 ? 9.591 -3.011 -9.642 1.00 94.06 110 VAL A C 1
ATOM 838 O O . VAL A 1 110 ? 10.732 -2.754 -10.015 1.00 94.06 110 VAL A O 1
ATOM 841 N N . LEU A 1 111 ? 9.210 -4.253 -9.323 1.00 95.56 111 LEU A N 1
ATOM 842 C CA . LEU A 1 111 ? 10.128 -5.396 -9.400 1.00 95.56 111 LEU A CA 1
ATOM 843 C C . LEU A 1 111 ? 10.650 -5.629 -10.823 1.00 95.56 111 LEU A C 1
ATOM 845 O O . LEU A 1 111 ? 11.840 -5.882 -11.001 1.00 95.56 111 LEU A O 1
ATOM 849 N N . ASN A 1 112 ? 9.797 -5.494 -11.839 1.00 95.44 112 ASN A N 1
ATOM 850 C CA . ASN A 1 112 ? 10.233 -5.610 -13.228 1.00 95.44 112 ASN A CA 1
ATOM 851 C C . ASN A 1 112 ? 11.206 -4.483 -13.615 1.00 95.44 112 ASN A C 1
ATOM 853 O O . ASN A 1 112 ? 12.234 -4.724 -14.240 1.00 95.44 112 ASN A O 1
ATOM 857 N N . TYR A 1 113 ? 10.941 -3.250 -13.178 1.00 94.50 113 TYR A N 1
ATOM 858 C CA . TYR A 1 113 ? 11.838 -2.117 -13.414 1.00 94.50 113 TYR A CA 1
ATOM 859 C C . TYR A 1 113 ? 13.192 -2.266 -12.713 1.00 94.50 113 TYR A C 1
ATOM 861 O O . TYR A 1 113 ? 14.203 -1.820 -13.253 1.00 94.50 113 TYR A O 1
ATOM 869 N N . VAL A 1 114 ? 13.245 -2.939 -11.559 1.00 94.75 114 VAL A N 1
ATOM 870 C CA . VAL A 1 114 ? 14.516 -3.327 -10.928 1.00 94.75 114 VAL A CA 1
ATOM 871 C C . VAL A 1 114 ? 15.304 -4.264 -11.847 1.00 94.75 114 VAL A C 1
ATOM 873 O O . VAL A 1 114 ? 16.496 -4.051 -12.052 1.00 94.75 114 VAL A O 1
ATOM 876 N N . VAL A 1 115 ? 14.653 -5.252 -12.468 1.00 94.88 115 VAL A N 1
ATOM 877 C CA . VAL A 1 115 ? 15.308 -6.130 -13.452 1.00 94.88 115 VAL A CA 1
ATOM 878 C C . VAL A 1 115 ? 15.774 -5.335 -14.672 1.00 94.88 115 VAL A C 1
ATOM 880 O O . VAL A 1 115 ? 16.930 -5.469 -15.062 1.00 94.88 115 VAL A O 1
ATOM 883 N N . HIS A 1 116 ? 14.942 -4.444 -15.217 1.00 93.81 116 HIS A N 1
ATOM 884 C CA . HIS A 1 116 ? 15.324 -3.568 -16.331 1.00 93.81 116 HIS A CA 1
ATOM 885 C C . HIS A 1 116 ? 16.540 -2.682 -16.022 1.00 93.81 116 HIS A C 1
ATOM 887 O O . HIS A 1 116 ? 17.356 -2.428 -16.914 1.00 93.81 116 HIS A O 1
ATOM 893 N N . ALA A 1 117 ? 16.690 -2.236 -14.771 1.00 93.25 117 ALA A N 1
ATOM 894 C CA . ALA A 1 117 ? 17.871 -1.500 -14.328 1.00 93.25 117 ALA A CA 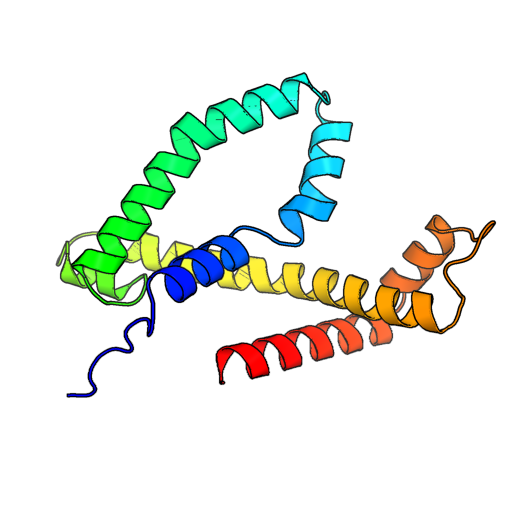1
ATOM 895 C C . ALA A 1 117 ? 19.139 -2.367 -14.405 1.00 93.25 117 ALA A C 1
ATOM 897 O O . ALA A 1 117 ? 20.171 -1.902 -14.882 1.00 93.25 117 ALA A O 1
ATOM 898 N N . PHE A 1 118 ? 19.057 -3.638 -14.000 1.00 94.62 118 PHE A N 1
ATOM 899 C CA . PHE A 1 118 ? 20.190 -4.569 -14.054 1.00 94.62 118 PHE A CA 1
ATOM 900 C C . PHE A 1 118 ? 20.494 -5.092 -15.462 1.00 94.62 118 PHE A C 1
ATOM 902 O O . PHE A 1 118 ? 21.651 -5.369 -15.765 1.00 94.62 118 PHE A O 1
ATOM 909 N N . THR A 1 119 ? 19.494 -5.204 -16.340 1.00 93.00 119 THR A N 1
ATOM 910 C CA . THR A 1 119 ? 19.695 -5.632 -17.736 1.00 93.00 119 THR A CA 1
ATOM 911 C C . THR A 1 119 ? 20.180 -4.501 -18.646 1.00 93.00 119 THR A C 1
ATOM 913 O O . THR A 1 119 ? 20.372 -4.727 -19.836 1.00 93.00 119 THR A O 1
ATOM 916 N N . GLY A 1 120 ? 20.337 -3.280 -18.122 1.00 90.38 120 GLY A N 1
ATOM 917 C CA . GLY A 1 120 ? 20.774 -2.114 -18.892 1.00 90.38 120 GLY A CA 1
ATOM 918 C C . GLY A 1 120 ? 19.699 -1.507 -19.797 1.00 90.38 120 GLY A C 1
ATOM 919 O O . GLY A 1 120 ? 20.028 -0.682 -20.639 1.00 90.38 120 GLY A O 1
ATOM 920 N N . ALA A 1 121 ? 18.423 -1.876 -19.627 1.00 91.00 121 ALA A N 1
ATOM 921 C CA . ALA A 1 121 ? 17.310 -1.301 -20.396 1.00 91.00 121 ALA A CA 1
ATOM 922 C C . ALA A 1 121 ? 16.982 0.142 -19.964 1.00 91.00 121 ALA A C 1
ATOM 924 O O . ALA A 1 121 ? 16.365 0.899 -20.709 1.00 91.00 121 ALA A O 1
ATOM 925 N N . ILE A 1 122 ? 17.410 0.535 -18.760 1.00 93.06 122 ILE A N 1
ATOM 926 C CA . ILE A 1 122 ? 17.335 1.908 -18.260 1.00 93.06 122 ILE A CA 1
ATOM 927 C C . ILE A 1 122 ? 18.689 2.575 -18.516 1.00 93.06 122 ILE A C 1
ATOM 929 O O . ILE A 1 122 ? 19.613 2.450 -17.715 1.00 93.06 122 ILE A O 1
ATOM 933 N N . HIS A 1 123 ? 18.809 3.274 -19.642 1.00 92.38 123 HIS A N 1
ATOM 934 C CA . HIS A 1 123 ? 20.027 3.982 -20.035 1.00 92.38 123 HIS A CA 1
ATOM 935 C C . HIS A 1 123 ? 19.718 5.372 -20.601 1.00 92.38 123 HIS A C 1
ATOM 937 O O . HIS A 1 123 ? 18.581 5.697 -20.949 1.00 92.38 123 HIS A O 1
ATOM 943 N N . THR A 1 124 ? 20.747 6.211 -20.711 1.00 92.31 124 THR A N 1
ATOM 944 C CA . THR A 1 124 ? 20.625 7.528 -21.346 1.00 92.31 124 THR A CA 1
ATOM 945 C C . THR A 1 124 ? 20.159 7.365 -22.793 1.00 92.31 124 THR A C 1
ATOM 947 O O . THR A 1 124 ? 20.755 6.601 -23.551 1.00 92.31 124 THR A O 1
ATOM 950 N N . GLY A 1 125 ? 19.088 8.067 -23.172 1.00 91.50 125 GLY A N 1
ATOM 951 C CA . GLY A 1 125 ? 18.490 7.987 -24.509 1.00 91.50 125 GLY A CA 1
ATOM 952 C C . GLY A 1 125 ? 17.462 6.865 -24.704 1.00 91.50 125 GLY A C 1
ATOM 953 O O . GLY A 1 125 ? 16.925 6.753 -25.801 1.00 91.50 125 GLY A O 1
ATOM 954 N N . ALA A 1 126 ? 17.168 6.057 -23.679 1.00 92.75 126 ALA A N 1
ATOM 955 C CA . ALA A 1 126 ? 16.089 5.074 -23.742 1.00 92.75 126 ALA A CA 1
ATOM 956 C C . ALA A 1 126 ? 14.709 5.751 -23.849 1.00 92.75 126 ALA A C 1
ATOM 958 O O . ALA A 1 126 ? 14.443 6.751 -23.174 1.00 92.75 126 ALA A O 1
ATOM 959 N N . ASP A 1 127 ? 13.804 5.173 -24.643 1.00 94.75 127 ASP A N 1
ATOM 960 C CA . ASP A 1 127 ? 12.397 5.580 -24.654 1.00 94.75 127 ASP A CA 1
ATOM 961 C C . ASP A 1 127 ? 11.656 4.931 -23.474 1.00 94.75 127 ASP A C 1
ATOM 963 O O . ASP A 1 127 ? 11.177 3.794 -23.527 1.00 94.75 127 ASP A O 1
ATOM 967 N N . PHE A 1 128 ? 11.551 5.674 -22.371 1.00 93.56 128 PHE A N 1
ATOM 968 C CA . PHE A 1 128 ? 10.863 5.200 -21.169 1.00 93.56 128 PHE A CA 1
ATOM 969 C C . PHE A 1 128 ? 9.362 4.981 -21.370 1.00 93.56 128 PHE A C 1
ATOM 971 O O . PHE A 1 128 ? 8.763 4.190 -20.636 1.00 93.56 128 PHE A O 1
ATOM 978 N N . LYS A 1 129 ? 8.741 5.666 -22.337 1.00 94.19 129 LYS A N 1
ATOM 979 C CA . LYS A 1 129 ? 7.314 5.515 -22.629 1.00 94.19 129 LYS A CA 1
ATOM 980 C C . LYS A 1 129 ? 7.068 4.203 -23.360 1.00 94.19 129 LYS A C 1
ATOM 982 O O . LYS A 1 129 ? 6.146 3.476 -22.993 1.00 94.19 129 LYS A O 1
ATOM 987 N N . GLU A 1 130 ? 7.890 3.889 -24.355 1.00 95.38 130 GLU A N 1
ATOM 988 C CA . GLU A 1 130 ? 7.838 2.601 -25.046 1.00 95.38 130 GLU A CA 1
ATOM 989 C C . GLU A 1 130 ? 8.135 1.446 -24.084 1.00 95.38 130 GLU A C 1
ATOM 991 O O . GLU A 1 130 ? 7.345 0.503 -24.010 1.00 95.38 130 GLU A O 1
ATOM 996 N N . LEU A 1 131 ? 9.191 1.561 -23.269 1.00 94.50 131 LEU A N 1
ATOM 997 C CA . LEU A 1 131 ? 9.544 0.549 -22.267 1.00 94.50 131 LEU A CA 1
ATOM 998 C C . LEU A 1 131 ? 8.396 0.291 -21.279 1.00 94.50 131 LEU A C 1
ATOM 1000 O O . LEU A 1 131 ? 8.076 -0.863 -20.978 1.00 94.50 131 LEU A O 1
ATOM 1004 N N . PHE A 1 132 ? 7.747 1.353 -20.793 1.00 94.19 132 PHE A N 1
ATOM 1005 C CA . PHE A 1 132 ? 6.595 1.225 -19.904 1.00 94.19 132 PHE A CA 1
ATOM 1006 C C . PHE A 1 132 ? 5.414 0.549 -20.602 1.00 94.19 132 PHE A C 1
ATOM 1008 O O . PHE A 1 132 ? 4.837 -0.389 -20.053 1.00 94.19 132 PHE A O 1
ATOM 1015 N N . ASN A 1 133 ? 5.082 0.978 -21.823 1.00 95.44 133 ASN A N 1
ATOM 1016 C CA . ASN A 1 133 ? 3.987 0.398 -22.599 1.00 95.44 133 ASN A CA 1
ATOM 1017 C C . ASN A 1 133 ? 4.219 -1.092 -22.877 1.00 95.44 133 ASN A C 1
ATOM 1019 O O . ASN A 1 133 ? 3.308 -1.892 -22.681 1.00 95.44 133 ASN A O 1
ATOM 1023 N N . ALA A 1 134 ? 5.436 -1.481 -23.262 1.00 93.38 134 ALA A N 1
ATOM 1024 C CA . ALA A 1 134 ? 5.808 -2.880 -23.456 1.00 93.38 134 ALA A CA 1
ATOM 1025 C C . ALA A 1 134 ? 5.700 -3.686 -22.149 1.00 93.38 134 ALA A C 1
ATOM 1027 O O . ALA A 1 134 ? 5.217 -4.820 -22.153 1.00 93.38 134 ALA A O 1
ATOM 1028 N N . THR A 1 135 ? 6.089 -3.080 -21.023 1.00 93.25 135 THR A N 1
ATOM 1029 C CA . THR A 1 135 ? 5.999 -3.695 -19.692 1.00 93.25 135 THR A CA 1
ATOM 1030 C C . THR A 1 135 ? 4.555 -4.009 -19.309 1.00 93.25 135 THR A C 1
ATOM 1032 O O . THR A 1 135 ? 4.251 -5.145 -18.944 1.00 93.25 135 THR A O 1
ATOM 103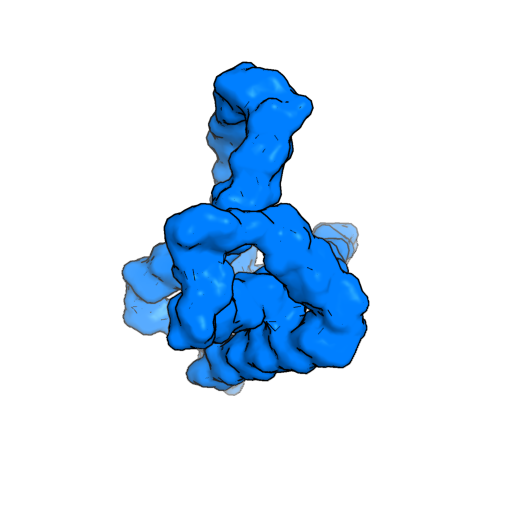5 N N . ILE A 1 136 ? 3.654 -3.028 -19.408 1.00 94.12 136 ILE A N 1
ATOM 1036 C CA . ILE A 1 136 ? 2.253 -3.204 -18.996 1.00 94.12 136 ILE A CA 1
ATOM 1037 C C . ILE A 1 136 ? 1.424 -3.994 -20.015 1.00 94.12 136 ILE A C 1
ATOM 1039 O O . ILE A 1 136 ? 0.409 -4.580 -19.647 1.00 94.12 136 ILE A O 1
ATOM 1043 N N . ALA A 1 137 ? 1.843 -4.030 -21.284 1.00 94.81 137 ALA A N 1
ATOM 1044 C CA . ALA A 1 137 ? 1.154 -4.777 -22.332 1.00 94.81 137 ALA A CA 1
ATOM 1045 C C . ALA A 1 137 ? 1.390 -6.291 -22.243 1.00 94.81 137 ALA A C 1
ATOM 1047 O O . ALA A 1 137 ? 0.594 -7.047 -22.794 1.00 94.81 137 ALA A O 1
ATOM 1048 N N . SER A 1 138 ? 2.451 -6.747 -21.563 1.00 94.00 138 SER A N 1
ATOM 1049 C CA . SER A 1 138 ? 2.762 -8.171 -21.391 1.00 94.00 138 SER A CA 1
ATOM 1050 C C . SER A 1 138 ? 1.901 -8.804 -20.286 1.00 94.00 138 SER A C 1
ATOM 1052 O O . SER A 1 138 ? 2.159 -8.555 -19.099 1.00 94.00 138 SER A O 1
AT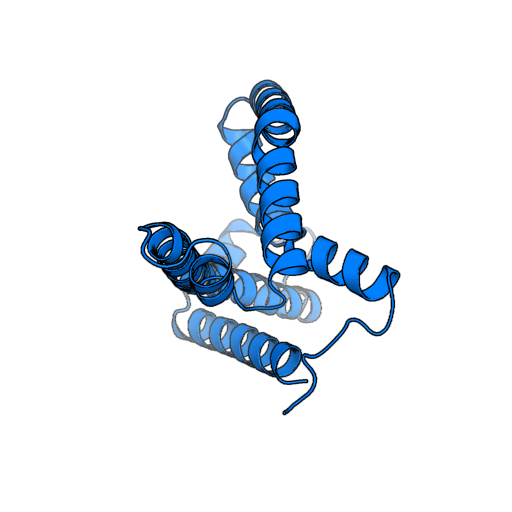OM 1054 N N . PRO A 1 139 ? 0.912 -9.666 -20.614 1.00 93.12 139 PRO A N 1
ATOM 1055 C CA . PRO A 1 139 ? 0.021 -10.238 -19.603 1.00 93.12 139 PRO A CA 1
ATOM 1056 C C . PRO A 1 139 ? 0.766 -11.216 -18.693 1.00 93.12 139 PRO A C 1
ATOM 1058 O O . PRO A 1 139 ? 0.654 -11.153 -17.471 1.00 93.12 139 PRO A O 1
ATOM 1061 N N . TRP A 1 140 ? 1.590 -12.083 -19.288 1.00 94.62 140 TRP A N 1
ATOM 1062 C CA . TRP A 1 140 ? 2.372 -13.077 -18.555 1.00 94.62 140 TRP A CA 1
ATOM 1063 C C . TRP A 1 140 ? 3.430 -12.433 -17.661 1.00 94.62 140 TRP A C 1
ATOM 1065 O O . TRP A 1 140 ? 3.573 -12.841 -16.511 1.00 94.62 140 TRP A O 1
ATOM 1075 N N . GLY A 1 141 ? 4.123 -11.398 -18.152 1.00 93.69 141 GLY A N 1
ATOM 1076 C CA . GLY A 1 141 ? 5.094 -10.649 -17.354 1.00 93.69 141 GLY A CA 1
ATOM 1077 C C . GLY A 1 141 ? 4.429 -9.965 -16.161 1.00 93.69 141 GLY A C 1
ATOM 1078 O O . GLY A 1 141 ? 4.877 -10.123 -15.028 1.00 93.69 141 GLY A O 1
ATOM 1079 N N . SER A 1 142 ? 3.308 -9.279 -16.397 1.00 94.31 142 SER A N 1
ATOM 1080 C CA . SER A 1 142 ? 2.559 -8.590 -15.340 1.00 94.31 142 SER A CA 1
ATOM 1081 C C . SER A 1 142 ? 2.072 -9.551 -14.253 1.00 94.31 142 SER A C 1
ATOM 1083 O O . SER A 1 142 ? 2.277 -9.285 -13.070 1.00 94.31 142 SER A O 1
ATOM 1085 N N . ILE 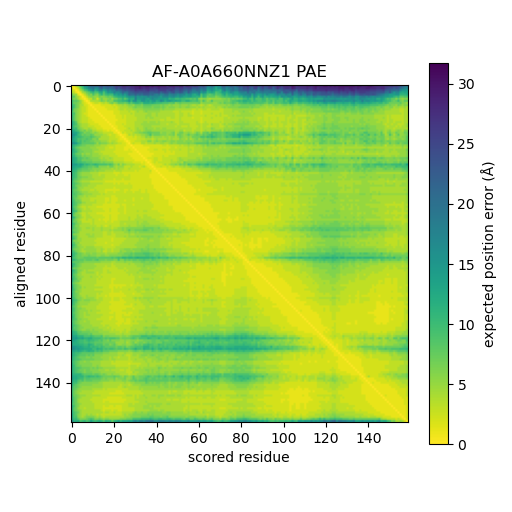A 1 143 ? 1.498 -10.698 -14.637 1.00 96.00 143 ILE A N 1
ATOM 1086 C CA . ILE A 1 143 ? 1.037 -11.722 -13.686 1.00 96.00 143 ILE A CA 1
ATOM 1087 C C . ILE A 1 143 ? 2.217 -12.334 -12.922 1.00 96.00 143 ILE A C 1
ATOM 1089 O O . ILE A 1 143 ? 2.128 -12.514 -11.707 1.00 96.00 143 ILE A O 1
ATOM 1093 N N . ALA A 1 144 ? 3.333 -12.626 -13.596 1.00 97.06 144 ALA A N 1
ATOM 1094 C CA . ALA A 1 144 ? 4.510 -13.211 -12.960 1.00 97.06 144 ALA A CA 1
ATOM 1095 C C . ALA A 1 144 ? 5.112 -12.278 -11.897 1.00 97.06 144 ALA A C 1
ATOM 1097 O O . ALA A 1 144 ? 5.333 -12.702 -10.762 1.00 97.06 144 ALA A O 1
ATOM 1098 N N . TYR A 1 145 ? 5.319 -10.998 -12.222 1.00 97.56 145 TYR A N 1
ATOM 1099 C CA . TYR A 1 145 ? 5.874 -10.030 -11.273 1.00 97.56 145 TYR A CA 1
ATOM 1100 C C . TYR A 1 145 ? 4.890 -9.636 -10.167 1.00 97.56 145 TYR A C 1
ATOM 1102 O O . TYR A 1 145 ? 5.313 -9.444 -9.027 1.00 97.56 145 TYR A O 1
ATOM 1110 N N . GLN A 1 146 ? 3.585 -9.568 -10.455 1.00 97.50 146 GLN A N 1
ATOM 1111 C CA . GLN A 1 146 ? 2.563 -9.423 -9.415 1.00 97.50 146 GLN A CA 1
ATOM 1112 C C . GLN A 1 146 ? 2.596 -10.618 -8.451 1.00 97.50 146 GLN A C 1
ATOM 1114 O O . GLN A 1 146 ? 2.580 -10.434 -7.233 1.00 97.50 146 GLN A O 1
ATOM 1119 N N . GLY A 1 147 ? 2.677 -11.841 -8.983 1.00 97.38 147 GLY A N 1
ATOM 1120 C CA . GLY A 1 147 ? 2.807 -13.065 -8.195 1.00 97.38 147 GLY A CA 1
ATOM 1121 C C . GLY A 1 147 ? 4.062 -13.052 -7.325 1.00 97.38 147 GLY A C 1
ATOM 1122 O O . GLY A 1 147 ? 3.976 -13.315 -6.128 1.00 97.38 147 GLY A O 1
ATOM 1123 N N . LEU A 1 148 ? 5.208 -12.660 -7.888 1.00 97.75 148 LEU A N 1
ATOM 1124 C CA . LEU A 1 148 ? 6.463 -12.511 -7.149 1.00 97.75 148 LEU A CA 1
ATOM 1125 C C . LEU A 1 148 ? 6.337 -11.489 -6.010 1.00 97.75 148 LEU A C 1
ATOM 1127 O O . LEU A 1 148 ? 6.714 -11.785 -4.876 1.00 97.75 148 LEU A O 1
ATOM 1131 N N . PHE A 1 149 ? 5.746 -10.323 -6.280 1.00 97.19 149 PHE A N 1
ATOM 1132 C CA . PHE A 1 149 ? 5.492 -9.299 -5.265 1.00 97.19 149 PHE A CA 1
ATOM 1133 C C . PHE A 1 149 ? 4.601 -9.826 -4.129 1.00 97.19 149 PHE A C 1
ATOM 1135 O O . PHE A 1 149 ? 4.876 -9.600 -2.947 1.00 97.19 149 PHE A O 1
ATOM 1142 N N . MET A 1 150 ? 3.550 -10.576 -4.470 1.00 97.38 150 MET A N 1
ATOM 1143 C CA . MET A 1 150 ? 2.657 -11.190 -3.487 1.00 97.38 150 MET A CA 1
ATOM 1144 C C . MET A 1 150 ? 3.360 -12.270 -2.663 1.00 97.38 150 MET A C 1
ATOM 1146 O O . MET A 1 150 ? 3.181 -12.308 -1.448 1.00 97.38 150 MET A O 1
ATOM 1150 N N . LEU A 1 151 ? 4.196 -13.109 -3.280 1.00 97.50 151 LEU A N 1
ATOM 1151 C CA . LEU A 1 151 ? 4.993 -14.114 -2.572 1.00 97.50 151 LEU A CA 1
ATOM 1152 C C . LEU A 1 151 ? 5.960 -13.468 -1.577 1.00 97.50 151 LEU A C 1
ATOM 1154 O O . LEU A 1 151 ? 6.031 -13.909 -0.430 1.00 97.50 151 LEU A O 1
ATOM 1158 N N . MET A 1 152 ? 6.646 -12.394 -1.979 1.00 96.50 152 MET A N 1
ATOM 1159 C CA . MET A 1 152 ? 7.498 -11.615 -1.075 1.00 96.50 152 MET A CA 1
ATOM 1160 C C . MET A 1 152 ? 6.691 -11.027 0.084 1.00 96.50 152 MET A C 1
ATOM 1162 O O . MET A 1 152 ? 7.103 -11.132 1.236 1.00 96.50 152 MET A O 1
ATOM 1166 N N . THR A 1 153 ? 5.514 -10.465 -0.199 1.00 95.00 153 THR A N 1
ATOM 1167 C CA . THR A 1 153 ? 4.620 -9.915 0.832 1.00 95.00 153 THR A CA 1
ATOM 1168 C C . THR A 1 153 ? 4.181 -10.995 1.825 1.00 95.00 153 THR A C 1
ATOM 1170 O O . THR A 1 153 ? 4.260 -10.791 3.034 1.00 95.00 153 THR A O 1
ATOM 1173 N N . ILE A 1 154 ? 3.765 -12.170 1.339 1.00 95.75 154 ILE A N 1
ATOM 1174 C CA . ILE A 1 154 ? 3.371 -13.305 2.186 1.00 95.75 154 ILE A CA 1
ATOM 1175 C C . ILE A 1 154 ? 4.548 -13.780 3.039 1.00 95.75 154 ILE A C 1
ATOM 1177 O O . ILE A 1 154 ? 4.361 -14.067 4.219 1.00 95.75 154 ILE A O 1
ATOM 1181 N N . TRP A 1 155 ? 5.748 -13.855 2.461 1.00 96.25 155 TRP A N 1
ATOM 1182 C CA . TRP A 1 155 ? 6.954 -14.243 3.186 1.00 96.25 155 TRP A CA 1
ATOM 1183 C C . TRP A 1 155 ? 7.243 -13.278 4.340 1.00 96.25 155 TRP A C 1
ATOM 1185 O O . TRP A 1 155 ? 7.337 -13.731 5.476 1.00 96.25 155 TRP A O 1
ATOM 1195 N N . VAL A 1 156 ? 7.254 -11.966 4.077 1.00 91.81 156 VAL A N 1
ATOM 1196 C CA . VAL A 1 156 ? 7.488 -10.933 5.103 1.00 91.81 156 VAL A CA 1
ATOM 1197 C C . VAL A 1 156 ? 6.431 -10.962 6.208 1.00 91.81 156 VAL A C 1
ATOM 1199 O O . VAL A 1 156 ? 6.775 -10.789 7.368 1.00 91.81 156 VAL A O 1
ATOM 1202 N N . VAL A 1 157 ? 5.152 -11.169 5.873 1.00 88.69 157 VAL A N 1
ATOM 1203 C CA . VAL A 1 157 ? 4.055 -11.164 6.863 1.00 88.69 157 VAL A CA 1
ATOM 1204 C C . VAL A 1 157 ? 4.000 -12.456 7.683 1.00 88.69 157 VAL A C 1
ATOM 1206 O O . VAL A 1 157 ? 3.528 -12.445 8.819 1.00 88.69 157 VAL A O 1
ATOM 1209 N N . LYS A 1 158 ? 4.425 -13.586 7.107 1.00 86.62 158 LYS A N 1
ATOM 1210 C CA . LYS A 1 158 ? 4.467 -14.877 7.805 1.00 86.62 158 LYS A CA 1
ATOM 1211 C C . LYS A 1 158 ? 5.640 -14.962 8.791 1.00 86.62 158 LYS A C 1
ATOM 1213 O O . LYS A 1 158 ? 5.514 -15.686 9.780 1.00 86.62 158 LYS A O 1
ATOM 1218 N N . SER A 1 159 ? 6.767 -14.329 8.461 1.00 66.81 159 SER A N 1
ATOM 1219 C CA . SER A 1 159 ? 7.986 -14.264 9.283 1.00 66.81 159 SER A CA 1
ATOM 1220 C C . SER A 1 159 ? 7.791 -13.452 10.559 1.00 66.81 159 SER A C 1
ATOM 1222 O O . SER A 1 159 ? 8.363 -13.888 11.580 1.00 66.81 159 SER A O 1
#

Mean predicted aligned error: 4.98 Å